Protein AF-W9SPQ1-F1 (afdb_monomer)

Sequence (93 aa):
MKQYNRNTSIYILRHNNHIVKASESPSIPAVFAFTDSTLDSGNNNGLATIFRGDHPLYGRDFPGHIPTGRFSNGKLTTDFLVSNLGIKDTLPA

Radius of gyration: 19.99 Å; Cα contacts (8 Å, |Δi|>4): 117; chains: 1; bounding box: 44×22×55 Å

Structure (mmCIF, N/CA/C/O backbone):
data_AF-W9SPQ1-F1
#
_entry.id   AF-W9SPQ1-F1
#
loop_
_atom_site.group_PDB
_atom_site.id
_atom_site.type_symbol
_atom_site.label_atom_id
_atom_site.label_alt_id
_atom_site.label_comp_id
_atom_site.label_asym_id
_atom_site.label_entity_id
_atom_site.label_seq_id
_atom_site.pdbx_PDB_ins_code
_atom_site.Cartn_x
_atom_site.Cartn_y
_atom_site.Cartn_z
_atom_site.occupancy
_atom_site.B_iso_or_equiv
_atom_site.auth_seq_id
_atom_site.auth_comp_id
_atom_site.auth_asym_id
_atom_site.auth_atom_id
_atom_site.pdbx_PDB_model_num
ATOM 1 N N . MET A 1 1 ? -19.532 -7.998 1.570 1.00 37.38 1 MET A N 1
ATOM 2 C CA . MET A 1 1 ? -19.400 -8.476 2.965 1.00 37.38 1 MET A CA 1
ATOM 3 C C . MET A 1 1 ? -19.973 -7.407 3.882 1.00 37.38 1 MET A C 1
ATOM 5 O O . MET A 1 1 ? -19.578 -6.259 3.751 1.00 37.38 1 MET A O 1
ATOM 9 N N . LYS A 1 2 ? -20.967 -7.731 4.720 1.00 29.73 2 LYS A N 1
ATOM 10 C CA . LYS A 1 2 ? -21.547 -6.766 5.667 1.00 29.73 2 LYS A CA 1
ATOM 11 C C . LYS A 1 2 ? -20.582 -6.597 6.839 1.00 29.73 2 LYS A C 1
ATOM 13 O O . LYS A 1 2 ? -20.257 -7.578 7.500 1.00 29.73 2 LYS A O 1
ATOM 18 N N . GLN A 1 3 ? -20.127 -5.372 7.071 1.00 37.66 3 GLN A N 1
ATOM 19 C CA . GLN A 1 3 ? -19.321 -5.012 8.232 1.00 37.66 3 GLN A CA 1
ATOM 20 C C . GLN A 1 3 ? -20.173 -5.253 9.487 1.00 37.66 3 GLN A C 1
ATOM 22 O O . GLN A 1 3 ? -21.201 -4.608 9.693 1.00 37.66 3 GLN A O 1
ATOM 27 N N . TYR A 1 4 ? -19.817 -6.279 10.260 1.00 36.41 4 TYR A N 1
ATOM 28 C CA . TYR A 1 4 ? -20.537 -6.666 11.469 1.00 36.41 4 TYR A CA 1
ATOM 29 C C . TYR A 1 4 ? -20.229 -5.641 12.562 1.00 36.41 4 TYR A C 1
ATOM 31 O O . TYR A 1 4 ? -19.147 -5.645 13.151 1.00 36.41 4 TYR A O 1
ATOM 39 N N . ASN A 1 5 ? -21.168 -4.725 12.785 1.00 44.72 5 ASN A N 1
ATOM 40 C CA . ASN A 1 5 ? -21.049 -3.688 13.797 1.00 44.72 5 ASN A CA 1
ATOM 41 C C . ASN A 1 5 ? -21.274 -4.319 15.182 1.00 44.72 5 ASN A C 1
ATOM 43 O O . ASN A 1 5 ? -22.406 -4.629 15.559 1.00 44.72 5 ASN A O 1
ATOM 47 N N . ARG A 1 6 ? -20.187 -4.582 15.917 1.00 50.97 6 ARG A N 1
ATOM 48 C CA . ARG A 1 6 ? -20.213 -5.184 17.260 1.00 50.97 6 ARG A CA 1
ATOM 49 C C . ARG A 1 6 ? -20.574 -4.149 18.322 1.00 50.97 6 ARG A C 1
ATOM 51 O O . ARG A 1 6 ? -19.779 -3.868 19.211 1.00 50.97 6 ARG A O 1
ATOM 58 N N . ASN A 1 7 ? -21.798 -3.632 18.276 1.00 42.81 7 ASN A N 1
ATOM 59 C CA . ASN A 1 7 ? -22.370 -2.908 19.411 1.00 42.81 7 ASN A CA 1
ATOM 60 C C . ASN A 1 7 ? -22.871 -3.917 20.455 1.00 42.81 7 ASN A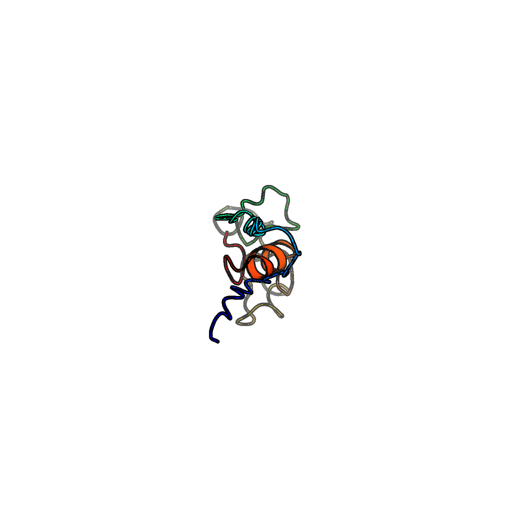 C 1
ATOM 62 O O . ASN A 1 7 ? -24.068 -4.064 20.687 1.00 42.81 7 ASN A O 1
ATOM 66 N N . THR A 1 8 ? -21.948 -4.664 21.063 1.00 47.19 8 THR A N 1
ATOM 67 C CA . THR A 1 8 ? -22.257 -5.546 22.192 1.00 47.19 8 THR A CA 1
ATOM 68 C C . THR A 1 8 ? -22.358 -4.688 23.452 1.00 47.19 8 THR A C 1
ATOM 70 O O . THR A 1 8 ? -21.356 -4.423 24.113 1.00 47.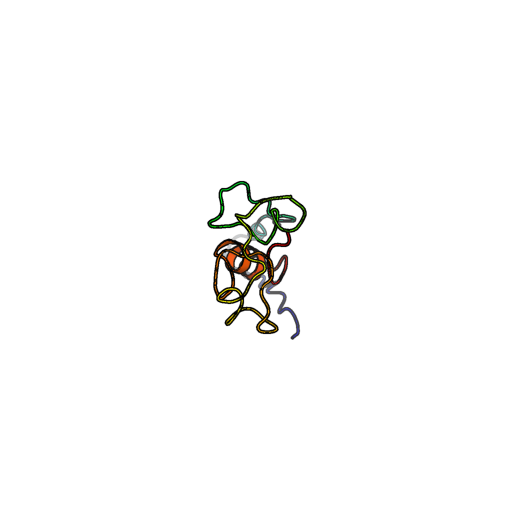19 8 THR A O 1
ATOM 73 N N . SER A 1 9 ? -23.561 -4.234 23.805 1.00 48.97 9 SER A N 1
ATOM 74 C CA . SER A 1 9 ? -23.807 -3.658 25.131 1.00 48.97 9 SER A CA 1
ATOM 75 C C . SER A 1 9 ? -23.886 -4.783 26.166 1.00 48.97 9 SER A C 1
ATOM 77 O O . SER A 1 9 ? -24.874 -5.508 26.242 1.00 48.97 9 SER A O 1
ATOM 79 N N . ILE A 1 10 ? -22.820 -4.950 26.951 1.00 51.22 10 ILE A N 1
ATOM 80 C CA . ILE A 1 10 ? -22.789 -5.867 28.095 1.00 51.22 10 ILE A CA 1
ATOM 81 C C . ILE A 1 10 ? -23.474 -5.166 29.274 1.00 51.22 10 ILE A C 1
ATOM 83 O O . ILE A 1 10 ? -22.955 -4.181 29.796 1.00 51.22 10 ILE A O 1
ATOM 87 N N . TYR A 1 11 ? -24.628 -5.674 29.707 1.00 49.72 11 TYR A N 1
ATO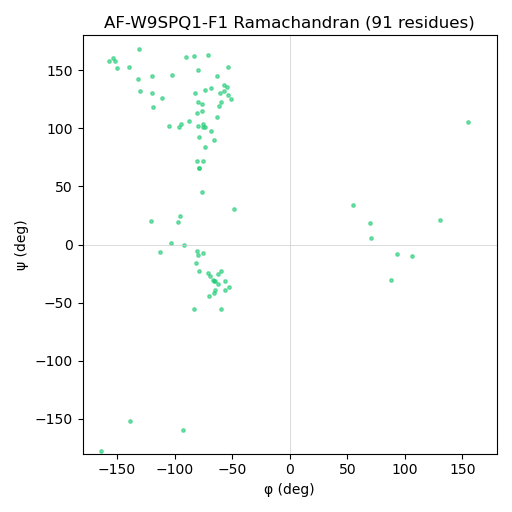M 88 C CA . TYR A 1 11 ? -25.300 -5.211 30.922 1.00 49.72 11 TYR A CA 1
ATOM 89 C C . TYR A 1 11 ? -24.889 -6.106 32.096 1.00 49.72 11 TYR A C 1
ATOM 91 O O . TYR A 1 11 ? -25.348 -7.239 32.2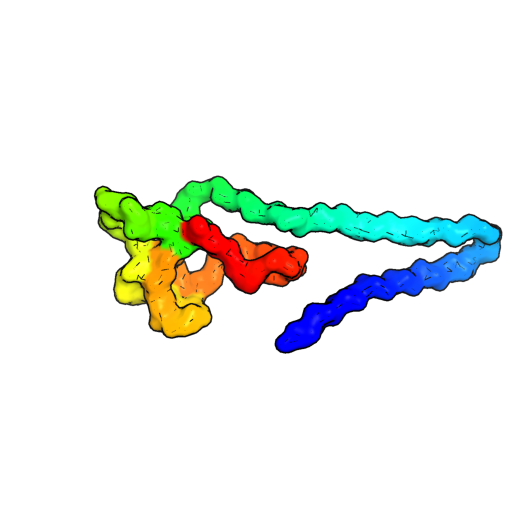16 1.00 49.72 11 TYR A O 1
ATOM 99 N N . ILE A 1 12 ? -24.006 -5.611 32.967 1.00 55.44 12 ILE A N 1
ATOM 100 C CA . ILE A 1 12 ? -23.661 -6.285 34.227 1.00 55.44 12 ILE A CA 1
ATOM 101 C C . ILE A 1 12 ? -24.671 -5.831 35.287 1.00 55.44 12 ILE A C 1
ATOM 103 O O . ILE A 1 12 ? -24.607 -4.699 35.762 1.00 55.44 12 ILE A O 1
ATOM 107 N N . LEU A 1 13 ? -25.605 -6.707 35.668 1.00 44.09 13 LEU A N 1
ATOM 108 C CA . LEU A 1 13 ? -26.545 -6.461 36.767 1.00 44.09 13 LEU A CA 1
ATOM 109 C C . LEU A 1 13 ? -25.812 -6.570 38.117 1.00 44.09 13 LEU A C 1
ATOM 111 O O . LEU A 1 13 ? -25.816 -7.616 38.765 1.00 44.09 13 LEU A O 1
ATOM 115 N N . ARG A 1 14 ? -25.153 -5.489 38.551 1.00 52.59 14 ARG A N 1
ATOM 116 C CA . ARG A 1 14 ? -24.717 -5.334 39.947 1.00 52.59 14 ARG A CA 1
ATOM 117 C C . ARG A 1 14 ? -25.892 -4.823 40.782 1.00 52.59 14 ARG A C 1
ATOM 119 O O . ARG A 1 14 ? -26.536 -3.845 40.420 1.00 52.59 14 ARG A O 1
ATOM 126 N N . HIS A 1 15 ? -26.152 -5.488 41.907 1.00 56.22 15 HIS A N 1
ATOM 127 C CA . HIS A 1 15 ? -27.090 -5.032 42.932 1.00 56.22 15 HIS A CA 1
ATOM 128 C C . HIS A 1 15 ? -26.539 -3.743 43.552 1.00 56.22 15 HIS A C 1
ATOM 130 O O . HIS A 1 15 ? -25.692 -3.817 44.435 1.00 56.22 15 HIS A O 1
ATOM 136 N N . ASN A 1 16 ? -26.916 -2.607 42.959 1.00 56.44 16 ASN A N 1
ATOM 137 C CA . ASN A 1 16 ? -26.823 -1.204 43.385 1.00 56.44 16 ASN A CA 1
ATOM 138 C C . ASN A 1 16 ? -26.823 -0.378 42.088 1.00 56.44 16 ASN A C 1
ATOM 140 O O . ASN A 1 16 ? -25.840 -0.385 41.354 1.00 56.44 16 ASN A O 1
ATOM 144 N N . ASN A 1 17 ? -27.962 0.262 41.814 1.00 56.97 17 ASN A N 1
ATOM 145 C CA . ASN A 1 17 ? -28.478 0.889 40.582 1.00 56.97 17 ASN A CA 1
ATOM 146 C C . ASN A 1 17 ? -27.591 1.860 39.752 1.00 56.97 17 ASN A C 1
ATOM 148 O O . ASN A 1 17 ? -28.119 2.733 39.067 1.00 56.97 17 ASN A O 1
ATOM 152 N N . HIS A 1 18 ? -26.268 1.722 39.715 1.00 54.12 18 HIS A N 1
ATOM 153 C CA . HIS A 1 18 ? -25.425 2.451 38.769 1.00 54.12 18 HIS A CA 1
ATOM 154 C C . HIS A 1 18 ? -25.120 1.586 37.544 1.00 54.12 18 HIS A C 1
ATOM 156 O O . HIS A 1 18 ? -24.241 0.724 37.566 1.00 54.12 18 HIS A O 1
ATOM 162 N N . ILE A 1 19 ? -25.839 1.845 36.448 1.00 64.06 19 ILE A N 1
ATOM 163 C CA . ILE A 1 19 ? -25.473 1.346 35.120 1.00 64.06 19 ILE A CA 1
ATOM 164 C C . ILE A 1 19 ? -24.191 2.076 34.710 1.00 64.06 19 ILE A C 1
ATOM 166 O O . ILE A 1 19 ? -24.226 3.213 34.245 1.00 64.06 19 ILE A O 1
ATOM 170 N N . VAL A 1 20 ? -23.040 1.436 34.904 1.00 63.19 20 VAL A N 1
ATOM 171 C CA . VAL A 1 20 ? -21.778 1.922 34.344 1.00 63.19 20 VAL A CA 1
ATOM 172 C C . VAL A 1 20 ? -21.757 1.500 32.878 1.00 63.19 20 VAL A C 1
ATOM 174 O O . VAL A 1 20 ? -21.525 0.332 32.568 1.00 63.19 20 VAL A O 1
ATOM 177 N N . LYS A 1 21 ? -22.046 2.435 31.963 1.00 62.59 21 LYS A N 1
ATOM 178 C CA . LYS A 1 21 ? -21.818 2.213 30.530 1.00 62.59 21 LYS A CA 1
ATOM 179 C C . LYS A 1 21 ? -20.315 1.975 30.354 1.00 62.59 21 LYS A C 1
ATOM 181 O O . LYS A 1 21 ? -19.521 2.844 30.710 1.00 62.59 21 LYS A O 1
ATOM 186 N N . ALA A 1 22 ? -19.922 0.808 29.844 1.00 67.00 22 ALA A N 1
ATOM 187 C CA . ALA A 1 22 ? -18.542 0.588 29.423 1.00 67.00 22 ALA A CA 1
ATOM 188 C C . ALA A 1 22 ? -18.162 1.701 28.432 1.00 67.00 22 ALA A C 1
ATOM 190 O O . ALA A 1 22 ? -18.922 1.974 27.500 1.00 67.00 22 ALA A O 1
ATOM 191 N N . SER A 1 23 ? -17.038 2.383 28.662 1.00 69.06 23 SER A N 1
ATOM 192 C CA . SER A 1 23 ? -16.567 3.427 27.753 1.00 69.06 23 SER A CA 1
ATOM 193 C C . SER A 1 23 ? -16.345 2.811 26.373 1.00 69.06 23 SER A C 1
ATOM 195 O O . SER A 1 23 ? -15.585 1.849 26.250 1.00 69.06 23 SER A O 1
ATOM 197 N N . GLU A 1 24 ? -17.014 3.346 25.352 1.00 73.25 24 GLU A N 1
ATOM 198 C CA . GLU A 1 24 ? -16.742 2.982 23.961 1.00 73.25 24 GLU A CA 1
ATOM 199 C C . GLU A 1 24 ? -15.251 3.194 23.679 1.00 73.25 24 GLU A C 1
ATOM 201 O O . GLU A 1 24 ? -14.664 4.193 24.108 1.00 73.25 24 GLU A O 1
ATOM 206 N N . SER A 1 25 ? -14.615 2.228 23.011 1.00 73.44 25 SER A N 1
ATOM 207 C CA . SER A 1 25 ? -13.229 2.390 22.580 1.00 73.44 25 SER A CA 1
ATOM 208 C C . SER A 1 25 ? -13.123 3.645 21.708 1.00 73.44 25 SER A C 1
ATOM 210 O O . SER A 1 25 ? -14.005 3.870 20.875 1.00 73.44 25 SER A O 1
ATOM 212 N N . PRO A 1 26 ? -12.080 4.474 21.884 1.00 80.75 26 PRO A N 1
ATOM 213 C CA . PRO A 1 26 ? -11.925 5.679 21.082 1.00 80.75 26 PRO A CA 1
ATOM 214 C C . PRO A 1 26 ? -11.884 5.322 19.590 1.00 80.75 26 PRO A C 1
ATOM 216 O O . PRO A 1 26 ? -11.171 4.406 19.179 1.00 80.75 26 PRO A O 1
ATOM 219 N N . SER A 1 27 ? -12.673 6.039 18.787 1.00 86.62 27 SER A N 1
ATOM 220 C CA . SER A 1 27 ? -12.695 5.876 17.331 1.00 86.62 27 SER A CA 1
ATOM 221 C C . SER A 1 27 ? -11.376 6.361 16.726 1.00 86.62 27 SER A C 1
ATOM 223 O O . SER A 1 27 ? -10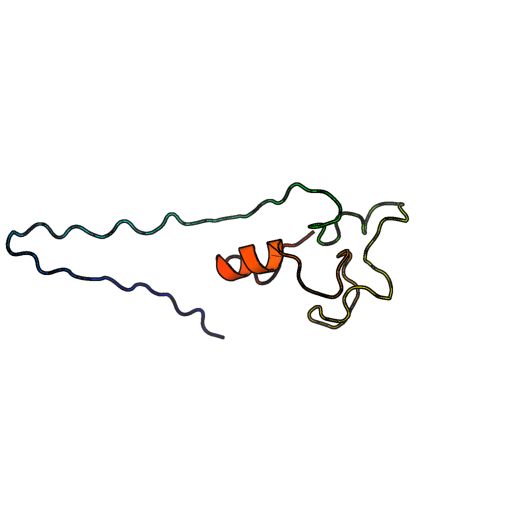.893 7.435 17.087 1.00 86.62 27 SER A O 1
ATOM 225 N N . ILE A 1 28 ? -10.800 5.584 15.805 1.00 91.88 28 ILE A N 1
ATOM 226 C CA . ILE A 1 28 ? -9.571 5.935 15.082 1.00 91.88 28 ILE A CA 1
ATOM 227 C C . ILE A 1 28 ? -9.966 6.355 13.660 1.00 91.88 28 ILE A C 1
ATOM 229 O O . ILE A 1 28 ? -10.251 5.490 12.832 1.00 91.88 28 ILE A O 1
ATOM 233 N N . PRO A 1 29 ? -10.004 7.664 13.350 1.00 91.75 29 PRO A N 1
ATOM 234 C CA . PRO A 1 29 ? -10.514 8.144 12.066 1.00 91.75 29 PRO A CA 1
ATOM 235 C C . PRO A 1 29 ? -9.508 8.000 10.917 1.00 91.75 29 PRO A C 1
ATOM 237 O O . PRO A 1 29 ? -9.908 7.998 9.755 1.00 91.75 29 PRO A O 1
ATOM 240 N N . ALA A 1 30 ? -8.207 7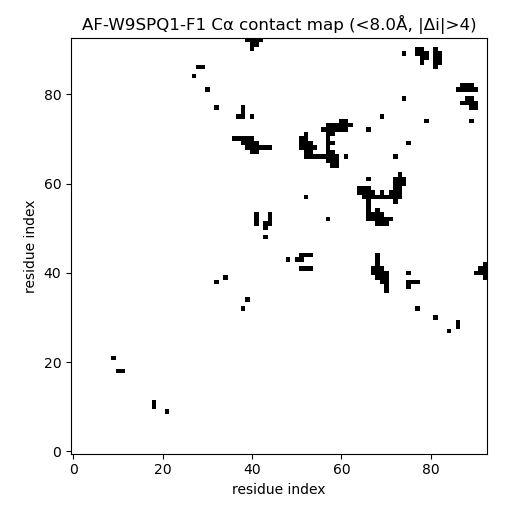.920 11.216 1.00 93.81 30 ALA A N 1
ATOM 241 C CA . ALA A 1 30 ? -7.150 7.888 10.211 1.00 93.81 30 ALA A CA 1
ATOM 242 C C . ALA A 1 30 ? -5.859 7.254 10.745 1.00 93.81 30 ALA A C 1
ATOM 244 O O . ALA A 1 30 ? -5.603 7.242 11.949 1.00 93.81 30 ALA A O 1
ATOM 245 N N . VAL A 1 31 ? -5.028 6.779 9.815 1.00 94.44 31 VAL A N 1
ATOM 246 C CA . VAL A 1 31 ? -3.664 6.299 10.055 1.00 94.44 31 VAL A CA 1
ATOM 247 C C . VAL A 1 31 ? -2.743 6.980 9.051 1.00 94.44 31 VAL A C 1
ATOM 249 O O . VAL A 1 31 ? -3.035 6.990 7.856 1.00 94.44 31 VAL A O 1
ATOM 252 N N . PHE A 1 32 ? -1.628 7.511 9.544 1.00 94.44 32 PHE A N 1
ATOM 253 C CA . PHE A 1 32 ? -0.549 8.076 8.739 1.00 94.44 32 PHE A CA 1
ATOM 254 C C . PHE A 1 32 ? 0.724 7.283 9.030 1.00 94.44 32 PHE A C 1
ATOM 256 O O . PHE A 1 32 ? 1.052 7.062 10.196 1.00 94.44 32 PHE A O 1
ATOM 263 N N . ALA A 1 33 ? 1.420 6.836 7.986 1.00 93.00 33 ALA A N 1
ATOM 264 C CA . ALA A 1 33 ? 2.674 6.105 8.115 1.00 93.00 33 ALA A CA 1
ATOM 265 C C . ALA A 1 33 ? 3.830 6.972 7.608 1.00 93.00 33 ALA A C 1
ATOM 267 O O . ALA A 1 33 ? 3.799 7.453 6.479 1.00 93.00 33 ALA A O 1
ATOM 268 N N . PHE A 1 34 ? 4.851 7.144 8.445 1.00 93.00 34 PHE A N 1
ATOM 269 C CA . PHE A 1 34 ? 6.104 7.814 8.105 1.00 93.00 34 PHE A CA 1
ATOM 270 C C . PHE A 1 34 ? 7.225 6.795 8.283 1.00 93.00 34 PHE A C 1
ATOM 272 O O . PHE A 1 34 ? 7.383 6.242 9.372 1.00 93.00 34 PHE A O 1
ATOM 279 N N . THR A 1 35 ? 7.937 6.468 7.207 1.00 88.94 35 THR A N 1
ATOM 280 C CA . THR A 1 35 ? 8.813 5.289 7.172 1.00 88.94 35 THR A CA 1
ATOM 281 C C . THR A 1 35 ? 9.803 5.342 6.001 1.00 88.94 35 THR A C 1
ATOM 283 O O . THR A 1 35 ? 9.832 6.319 5.253 1.00 88.94 35 THR A O 1
ATOM 286 N N . ASP A 1 36 ? 10.598 4.282 5.866 1.00 90.62 36 ASP A N 1
ATOM 287 C CA . ASP A 1 36 ? 11.435 3.971 4.711 1.00 90.62 36 ASP A CA 1
ATOM 288 C C . ASP A 1 36 ? 10.695 3.049 3.714 1.00 90.62 36 ASP A C 1
ATOM 290 O O . ASP A 1 36 ? 9.467 2.959 3.711 1.00 90.62 36 ASP A O 1
ATOM 294 N N . SER A 1 37 ? 11.432 2.351 2.847 1.00 90.00 37 SER A N 1
ATOM 295 C CA . SER A 1 37 ? 10.864 1.453 1.834 1.00 90.00 37 SER A CA 1
ATOM 296 C C . SER A 1 37 ? 10.021 0.306 2.406 1.00 90.00 37 SER A C 1
ATOM 298 O O . SER A 1 37 ? 9.165 -0.225 1.701 1.00 90.00 37 SER A O 1
ATOM 300 N N . THR A 1 38 ? 10.218 -0.080 3.670 1.00 93.25 38 THR A N 1
ATOM 301 C CA . THR A 1 38 ? 9.568 -1.248 4.287 1.00 93.25 38 THR A CA 1
ATOM 302 C C . THR A 1 38 ? 8.047 -1.120 4.336 1.00 93.25 38 THR A C 1
ATOM 304 O O . THR A 1 38 ? 7.337 -2.120 4.225 1.00 93.25 38 THR A O 1
ATOM 307 N N . LEU A 1 39 ? 7.532 0.100 4.511 1.00 95.00 39 LEU A N 1
ATOM 308 C CA . LEU A 1 39 ? 6.092 0.369 4.574 1.00 95.00 39 LEU A CA 1
ATOM 309 C C . LEU A 1 39 ? 5.634 1.339 3.469 1.00 95.00 39 LEU A C 1
ATOM 311 O O . LEU A 1 39 ? 4.560 1.929 3.589 1.00 95.00 39 LEU A O 1
ATOM 315 N N . ASP A 1 40 ? 6.422 1.473 2.397 1.00 94.38 40 ASP A N 1
ATOM 316 C CA . ASP A 1 40 ? 6.095 2.300 1.235 1.00 94.38 40 ASP A CA 1
ATOM 317 C C . ASP A 1 40 ? 5.045 1.610 0.346 1.00 94.38 40 ASP A C 1
ATOM 319 O O . ASP A 1 40 ? 5.277 0.544 -0.232 1.00 94.38 40 ASP A O 1
ATOM 323 N N . SER A 1 41 ? 3.864 2.221 0.256 1.00 95.81 41 SER A N 1
ATOM 324 C CA . SER A 1 41 ? 2.719 1.779 -0.547 1.00 95.81 41 SER A CA 1
ATOM 325 C C . SER A 1 41 ? 2.816 2.156 -2.031 1.00 95.81 41 SER A C 1
ATOM 327 O O . SER A 1 41 ? 1.969 1.709 -2.809 1.00 95.81 41 SER A O 1
ATOM 329 N N . GLY A 1 42 ? 3.835 2.923 -2.429 1.00 95.62 42 GLY A N 1
ATOM 330 C CA . GLY A 1 42 ? 4.042 3.414 -3.793 1.00 95.62 42 GLY A CA 1
ATOM 331 C C . GLY A 1 42 ? 4.331 4.915 -3.896 1.00 95.62 42 GLY A C 1
ATOM 332 O O . GLY A 1 42 ? 4.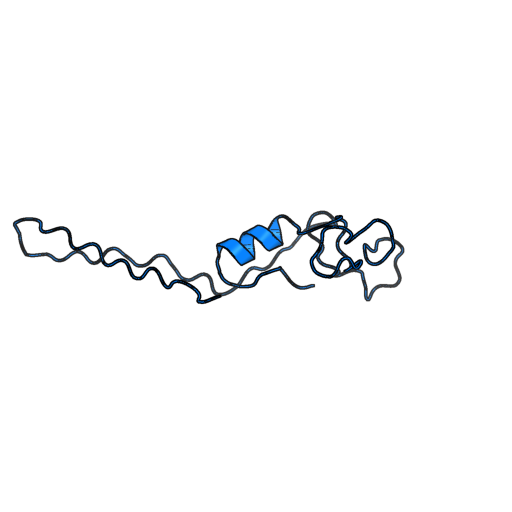159 5.486 -4.973 1.00 95.62 42 GLY A O 1
ATOM 333 N N . ASN A 1 43 ? 4.786 5.561 -2.821 1.00 95.19 43 ASN A N 1
ATOM 334 C CA . ASN A 1 43 ? 5.128 6.986 -2.775 1.00 95.19 43 ASN A CA 1
ATOM 335 C C . ASN A 1 43 ? 6.177 7.356 -3.834 1.00 95.19 43 ASN A C 1
ATOM 337 O O . ASN A 1 43 ? 6.154 8.455 -4.390 1.00 95.19 43 ASN A O 1
ATOM 341 N N . ASN A 1 44 ? 7.074 6.422 -4.163 1.00 95.25 44 ASN A N 1
ATOM 342 C CA . ASN A 1 44 ? 8.126 6.639 -5.154 1.00 95.25 44 ASN A CA 1
ATOM 343 C C . ASN A 1 44 ? 7.662 6.513 -6.615 1.00 95.25 44 ASN A C 1
ATOM 345 O O . ASN A 1 44 ? 8.425 6.870 -7.512 1.00 95.25 44 ASN A O 1
ATOM 349 N N . ASN A 1 45 ? 6.440 6.046 -6.898 1.00 94.75 45 ASN A N 1
ATOM 350 C CA . ASN A 1 45 ? 5.991 5.787 -8.275 1.00 94.75 45 ASN A CA 1
ATOM 351 C C . ASN A 1 45 ? 5.953 7.056 -9.147 1.00 94.75 45 ASN A C 1
ATOM 353 O O . ASN A 1 45 ? 6.085 6.966 -10.366 1.00 94.75 45 ASN A O 1
ATOM 357 N N . GLY A 1 46 ? 5.794 8.234 -8.532 1.00 93.50 46 GLY A N 1
ATOM 358 C CA . GLY A 1 46 ? 5.807 9.535 -9.210 1.00 93.50 46 GLY A CA 1
ATOM 359 C C . GLY A 1 46 ? 7.179 10.215 -9.281 1.00 93.50 46 GLY A C 1
ATOM 360 O O . GLY A 1 46 ? 7.277 11.320 -9.812 1.00 93.50 46 GLY A O 1
ATOM 361 N N . LEU A 1 47 ? 8.232 9.601 -8.732 1.00 95.00 47 LEU A N 1
ATOM 362 C CA . LEU A 1 47 ? 9.569 10.189 -8.652 1.00 95.00 47 LEU A CA 1
ATOM 363 C C . LEU A 1 47 ? 10.500 9.593 -9.717 1.00 95.00 47 LEU A C 1
ATOM 365 O O . LEU A 1 47 ? 10.440 8.404 -10.030 1.00 95.00 47 LEU A O 1
ATOM 369 N N . ALA A 1 48 ? 11.419 10.408 -10.239 1.00 96.31 48 ALA A N 1
ATOM 370 C CA . ALA A 1 48 ? 12.466 9.964 -11.161 1.00 96.31 48 ALA A CA 1
ATOM 371 C C . ALA A 1 48 ? 13.572 9.201 -10.405 1.00 96.31 48 ALA A C 1
ATOM 373 O O . ALA A 1 48 ? 14.669 9.709 -10.185 1.00 96.31 48 ALA A O 1
ATOM 374 N N . THR A 1 49 ? 13.258 7.982 -9.967 1.00 93.75 49 THR A N 1
ATOM 375 C CA . THR A 1 49 ? 14.145 7.124 -9.177 1.00 93.75 49 THR A CA 1
ATOM 376 C C . THR A 1 49 ? 14.062 5.666 -9.619 1.00 93.75 49 THR A C 1
ATOM 378 O O . THR A 1 49 ? 13.043 5.198 -10.135 1.00 93.75 49 THR A O 1
ATOM 381 N N . ILE A 1 50 ? 15.150 4.930 -9.400 1.00 93.31 50 ILE A N 1
ATOM 382 C CA . ILE A 1 50 ? 15.182 3.471 -9.566 1.00 93.31 50 ILE A CA 1
ATOM 383 C C . ILE A 1 50 ? 14.617 2.738 -8.343 1.00 93.31 50 ILE A C 1
ATOM 385 O O . ILE A 1 50 ? 14.295 1.559 -8.433 1.00 93.31 50 ILE A O 1
ATOM 389 N N . PHE A 1 51 ? 14.476 3.423 -7.205 1.00 94.00 51 PHE A N 1
ATOM 390 C CA . PHE A 1 51 ? 13.909 2.861 -5.981 1.00 94.00 51 PHE A CA 1
ATOM 391 C C . PHE A 1 51 ? 12.378 2.862 -6.054 1.00 94.00 51 PHE A C 1
ATOM 393 O O . PHE A 1 51 ? 11.722 3.660 -5.389 1.00 94.00 51 PHE A O 1
ATOM 400 N N . ARG A 1 52 ? 11.803 1.986 -6.883 1.00 95.25 52 ARG A N 1
ATOM 401 C CA . ARG A 1 52 ? 10.349 1.826 -7.044 1.00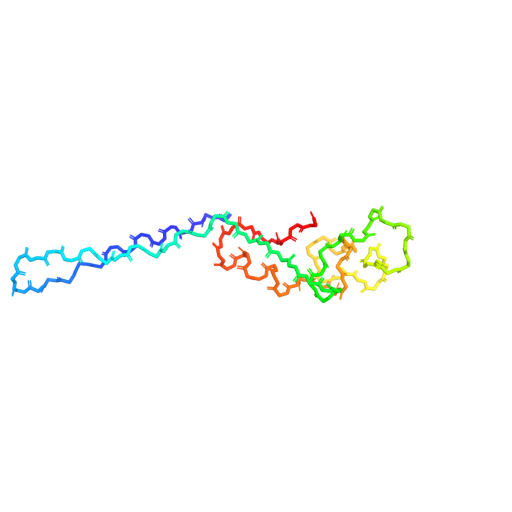 95.25 52 ARG A CA 1
ATOM 402 C C . ARG A 1 52 ? 9.959 0.351 -6.971 1.00 95.25 52 ARG A C 1
ATOM 404 O O . ARG A 1 52 ? 10.684 -0.497 -7.475 1.00 95.25 52 ARG A O 1
ATOM 411 N N . GLY A 1 53 ? 8.814 0.055 -6.357 1.00 95.38 53 GLY A N 1
ATOM 412 C CA . GLY A 1 53 ? 8.231 -1.293 -6.292 1.00 95.38 53 GLY A CA 1
ATOM 413 C C . GLY A 1 53 ? 7.154 -1.551 -7.356 1.00 95.38 53 GLY A C 1
ATOM 414 O O . GLY A 1 53 ? 6.292 -2.409 -7.176 1.00 95.38 53 GLY A O 1
ATOM 415 N N . ASP A 1 54 ? 7.126 -0.766 -8.435 1.00 96.25 54 ASP A N 1
ATOM 416 C CA . ASP A 1 54 ? 6.104 -0.795 -9.493 1.00 96.25 54 ASP A CA 1
ATOM 417 C C . ASP A 1 54 ? 6.509 -1.659 -10.702 1.00 96.25 54 ASP A C 1
ATOM 419 O O . ASP A 1 54 ? 6.020 -1.469 -11.814 1.00 96.25 54 ASP A O 1
ATOM 423 N N . HIS A 1 55 ? 7.392 -2.637 -10.489 1.00 95.00 55 HIS A N 1
ATOM 424 C CA . HIS A 1 55 ? 7.959 -3.474 -11.545 1.00 95.00 55 HIS A CA 1
ATOM 425 C C . HIS A 1 55 ? 7.879 -4.981 -11.227 1.00 95.00 55 HIS A C 1
ATOM 427 O O . HIS A 1 55 ? 7.583 -5.364 -10.090 1.00 95.00 55 HIS A O 1
ATOM 433 N N . PRO A 1 56 ? 8.139 -5.867 -12.217 1.00 93.44 56 PRO A N 1
ATOM 434 C CA . PRO A 1 56 ? 8.046 -7.314 -12.036 1.00 93.44 56 PRO A CA 1
ATOM 435 C C . PRO A 1 56 ? 8.872 -7.830 -10.856 1.00 93.44 56 PRO A C 1
ATOM 437 O O . PRO A 1 56 ? 9.911 -7.260 -10.521 1.00 93.44 56 PRO A O 1
ATOM 440 N N . LEU A 1 57 ? 8.407 -8.953 -10.297 1.00 90.12 57 LEU A N 1
ATOM 441 C CA . LEU A 1 57 ? 8.765 -9.570 -9.010 1.00 90.12 57 LEU A CA 1
ATOM 442 C C . LEU A 1 57 ? 7.951 -9.067 -7.811 1.00 90.12 57 LEU A C 1
ATOM 444 O O . LEU A 1 57 ? 7.664 -9.899 -6.960 1.00 90.12 57 LEU A O 1
ATOM 448 N N . TYR A 1 58 ? 7.480 -7.816 -7.790 1.00 95.94 58 TYR A N 1
ATOM 449 C CA . TYR A 1 58 ? 6.584 -7.298 -6.744 1.00 95.94 58 TYR A CA 1
ATOM 450 C C . TYR A 1 58 ? 5.098 -7.499 -7.070 1.00 95.94 58 TYR A C 1
ATOM 452 O O . TYR A 1 58 ? 4.721 -7.729 -8.219 1.00 95.94 58 TYR A O 1
ATOM 460 N N . GLY A 1 59 ? 4.239 -7.420 -6.049 1.00 96.69 59 GLY A N 1
ATOM 461 C CA . GLY A 1 59 ? 2.778 -7.452 -6.210 1.00 96.69 59 GLY A CA 1
ATOM 462 C C . GLY A 1 59 ? 2.159 -8.797 -6.618 1.00 96.69 59 GLY A C 1
ATOM 463 O O . GLY A 1 59 ? 0.951 -8.865 -6.832 1.00 96.69 59 GLY A O 1
ATOM 464 N N . ARG A 1 60 ? 2.947 -9.880 -6.702 1.00 96.62 60 ARG A N 1
ATOM 465 C CA . ARG A 1 60 ? 2.466 -11.222 -7.088 1.00 96.62 60 ARG A CA 1
ATOM 466 C C . ARG A 1 60 ? 1.330 -11.738 -6.203 1.00 96.62 60 ARG A C 1
ATOM 468 O O . ARG A 1 60 ? 0.405 -12.355 -6.715 1.00 96.62 60 ARG A O 1
ATOM 475 N N . ASP A 1 61 ? 1.401 -11.481 -4.906 1.00 96.62 61 ASP A N 1
ATOM 476 C CA . ASP A 1 61 ? 0.445 -11.935 -3.893 1.00 96.62 61 ASP A CA 1
ATOM 477 C C . ASP A 1 61 ? -0.510 -10.806 -3.458 1.00 96.62 61 ASP A C 1
ATOM 479 O O . ASP A 1 61 ? -1.353 -10.988 -2.577 1.00 96.62 61 ASP A O 1
ATOM 483 N N . PHE A 1 62 ? -0.382 -9.614 -4.050 1.00 96.38 62 PHE A N 1
ATOM 484 C CA . PHE A 1 62 ? -1.266 -8.484 -3.788 1.00 96.38 62 PHE A CA 1
ATOM 485 C C . PHE A 1 62 ? -2.580 -8.638 -4.577 1.00 96.38 62 PHE A C 1
ATOM 487 O O . PHE A 1 62 ? -2.573 -9.224 -5.663 1.00 96.38 62 PHE A O 1
ATOM 494 N N . PRO A 1 63 ? -3.723 -8.118 -4.081 1.00 94.12 63 PRO A N 1
ATOM 495 C CA . PRO A 1 63 ? -4.971 -8.134 -4.838 1.00 94.12 63 PRO A CA 1
ATOM 496 C C . PRO A 1 63 ? -4.806 -7.572 -6.255 1.00 94.12 63 PRO A C 1
ATOM 498 O O . PRO A 1 63 ? -4.342 -6.451 -6.442 1.00 94.12 63 PRO A O 1
ATOM 501 N N . GLY A 1 64 ? -5.193 -8.366 -7.254 1.00 94.38 64 GLY A N 1
ATOM 502 C CA . GLY A 1 64 ? -5.022 -8.030 -8.670 1.00 94.38 64 GLY A CA 1
ATOM 503 C C . GLY A 1 64 ? -3.731 -8.558 -9.299 1.00 94.38 64 GLY A C 1
ATOM 504 O O . GLY A 1 64 ? -3.622 -8.505 -10.518 1.00 94.38 64 GLY A O 1
ATOM 505 N N . HIS A 1 65 ? -2.801 -9.117 -8.515 1.00 96.00 65 HIS A N 1
ATOM 506 C CA . HIS A 1 65 ? -1.550 -9.725 -8.991 1.00 96.00 65 HIS A CA 1
ATOM 507 C C . HIS A 1 65 ? -0.697 -8.786 -9.863 1.00 96.00 65 HIS A C 1
ATOM 509 O O . HIS A 1 65 ? -0.035 -9.224 -10.806 1.00 96.00 65 HIS A O 1
ATOM 515 N N . ILE A 1 66 ? -0.732 -7.486 -9.556 1.00 95.25 66 ILE A N 1
ATOM 516 C CA . ILE A 1 66 ? 0.009 -6.441 -10.265 1.00 95.25 66 ILE A CA 1
ATOM 517 C C . ILE A 1 66 ? 0.975 -5.720 -9.316 1.00 95.25 66 ILE A C 1
ATOM 519 O O . ILE A 1 66 ? 0.638 -5.511 -8.147 1.00 95.25 66 ILE A O 1
ATOM 523 N N . PRO A 1 67 ? 2.155 -5.293 -9.798 1.00 95.94 67 PRO A N 1
ATOM 524 C CA . PRO A 1 67 ? 3.022 -4.394 -9.046 1.00 95.94 67 PRO A CA 1
ATOM 525 C C . PRO A 1 67 ? 2.302 -3.073 -8.756 1.00 95.94 67 PRO A C 1
ATOM 527 O O . PRO A 1 67 ? 1.744 -2.458 -9.663 1.00 95.94 67 PRO A O 1
ATOM 530 N N . THR A 1 68 ? 2.317 -2.624 -7.500 1.00 95.62 68 THR A N 1
ATOM 531 C CA . THR A 1 68 ? 1.627 -1.387 -7.089 1.00 95.62 68 THR A CA 1
ATOM 532 C C . THR A 1 68 ? 2.570 -0.266 -6.664 1.00 95.62 68 THR A C 1
ATOM 534 O O . THR A 1 68 ? 2.103 0.833 -6.391 1.00 95.62 68 THR A O 1
ATOM 537 N N . GLY A 1 69 ? 3.878 -0.521 -6.562 1.00 96.00 69 GLY A N 1
ATOM 538 C CA . GLY A 1 69 ? 4.828 0.386 -5.905 1.00 96.00 69 GLY A CA 1
ATOM 539 C C . GLY A 1 69 ? 5.309 -0.105 -4.539 1.00 96.00 69 GLY A C 1
ATOM 540 O O . GLY A 1 69 ? 6.272 0.435 -4.007 1.00 96.00 69 GLY A O 1
ATOM 541 N N . ARG A 1 70 ? 4.690 -1.162 -3.998 1.00 96.88 70 ARG A N 1
ATOM 542 C CA . ARG A 1 70 ? 5.096 -1.793 -2.737 1.00 96.88 70 ARG A CA 1
ATOM 543 C C . ARG A 1 70 ? 6.378 -2.589 -2.919 1.00 96.88 70 ARG A C 1
ATOM 545 O O . ARG A 1 70 ? 6.442 -3.444 -3.799 1.00 96.88 70 ARG A O 1
ATOM 552 N N . PHE A 1 71 ? 7.340 -2.417 -2.016 1.00 96.31 71 PHE A N 1
ATOM 553 C CA . PHE A 1 71 ? 8.545 -3.259 -1.937 1.00 96.31 71 PHE A CA 1
ATOM 554 C C . PHE A 1 71 ? 8.253 -4.636 -1.307 1.00 96.31 71 PHE A C 1
ATOM 556 O O . PHE A 1 71 ? 8.963 -5.111 -0.426 1.00 96.31 71 PHE A O 1
ATOM 563 N N . SER A 1 72 ? 7.159 -5.273 -1.728 1.00 95.75 72 SER A N 1
ATOM 564 C CA . SER A 1 72 ? 6.689 -6.571 -1.245 1.00 95.75 72 SER A CA 1
ATOM 565 C C . SER A 1 72 ? 5.904 -7.293 -2.341 1.00 95.75 72 SER A C 1
ATOM 567 O O . SER A 1 72 ? 5.360 -6.676 -3.261 1.00 95.75 72 SER A O 1
ATOM 569 N N . ASN A 1 73 ? 5.805 -8.618 -2.237 1.00 96.56 73 ASN A N 1
ATOM 570 C CA . ASN A 1 73 ? 4.920 -9.395 -3.103 1.00 96.56 73 ASN A CA 1
ATOM 571 C C . ASN A 1 73 ? 3.446 -9.174 -2.762 1.00 96.56 73 ASN A C 1
ATOM 573 O O . ASN A 1 73 ? 2.604 -9.369 -3.629 1.00 96.56 73 ASN A O 1
ATOM 577 N N . GLY A 1 74 ? 3.126 -8.776 -1.531 1.00 95.62 74 GLY A N 1
ATOM 578 C CA . GLY A 1 74 ? 1.757 -8.684 -1.039 1.00 95.62 74 GLY A CA 1
ATOM 579 C C . GLY A 1 74 ? 1.507 -7.438 -0.201 1.00 95.62 74 GLY A C 1
ATOM 580 O O . GLY A 1 74 ? 2.120 -6.388 -0.393 1.00 95.62 74 GLY A O 1
ATOM 581 N N . LYS A 1 75 ? 0.557 -7.558 0.729 1.00 96.81 75 LYS A N 1
ATOM 582 C CA . LYS A 1 75 ? 0.214 -6.496 1.678 1.00 96.81 75 LYS A CA 1
ATOM 583 C C . LYS A 1 75 ? 1.395 -6.159 2.594 1.00 96.81 75 LYS A C 1
ATOM 585 O O . LYS A 1 75 ? 2.145 -7.042 3.006 1.00 96.81 75 LYS A O 1
ATOM 590 N N . LEU A 1 76 ? 1.521 -4.885 2.946 1.00 96.94 76 LEU A N 1
ATOM 591 C CA . LEU A 1 76 ? 2.449 -4.398 3.968 1.00 96.94 76 LEU A CA 1
ATOM 592 C C . LEU A 1 76 ? 1.836 -4.554 5.361 1.00 96.94 76 LEU A C 1
ATOM 594 O O . LEU A 1 76 ? 0.616 -4.627 5.512 1.00 96.94 76 LEU A O 1
ATOM 598 N N . THR A 1 77 ? 2.664 -4.511 6.405 1.00 96.50 77 THR A N 1
ATOM 599 C CA . THR A 1 77 ? 2.200 -4.533 7.806 1.00 96.50 77 THR A CA 1
ATOM 600 C C . THR A 1 77 ? 1.153 -3.448 8.089 1.00 96.50 77 THR A C 1
ATOM 602 O O . THR A 1 77 ? 0.177 -3.685 8.800 1.00 96.50 77 THR A O 1
ATOM 605 N N . THR A 1 78 ? 1.306 -2.271 7.479 1.00 96.44 78 THR A N 1
ATOM 606 C CA . THR A 1 78 ? 0.356 -1.155 7.585 1.00 96.44 78 THR A CA 1
ATOM 607 C C . THR A 1 78 ? -1.003 -1.454 6.961 1.00 96.44 78 THR A C 1
ATOM 609 O O . THR A 1 78 ? -2.009 -0.989 7.490 1.00 96.44 78 THR A O 1
ATOM 612 N N . ASP A 1 79 ? -1.069 -2.267 5.903 1.00 97.00 79 ASP A N 1
ATOM 613 C CA . ASP A 1 79 ? -2.338 -2.674 5.289 1.00 97.00 79 ASP A CA 1
ATOM 614 C C . ASP A 1 79 ? -3.158 -3.541 6.250 1.00 97.00 79 ASP A C 1
ATOM 616 O O . ASP A 1 79 ? -4.366 -3.354 6.394 1.00 97.00 79 ASP A O 1
ATOM 620 N N . PHE A 1 80 ? -2.497 -4.466 6.953 1.00 97.00 80 PHE A N 1
ATOM 621 C CA . PHE A 1 80 ? -3.146 -5.281 7.980 1.00 97.00 80 PHE A CA 1
ATOM 622 C C . PHE A 1 80 ? -3.618 -4.428 9.157 1.00 97.00 80 PHE A C 1
ATOM 624 O O . PHE A 1 80 ? -4.714 -4.653 9.666 1.00 97.00 80 PHE A O 1
ATOM 631 N N . LEU A 1 81 ? -2.836 -3.422 9.562 1.00 96.12 81 LEU A N 1
ATOM 632 C CA . LEU A 1 81 ? -3.227 -2.485 10.613 1.00 96.12 81 LEU A CA 1
ATOM 633 C C . LEU A 1 81 ? -4.516 -1.738 10.238 1.00 96.12 81 LEU A C 1
ATOM 635 O O . LEU A 1 81 ? -5.488 -1.795 10.988 1.00 96.12 81 LEU A O 1
ATOM 639 N N . VAL A 1 82 ? -4.556 -1.068 9.080 1.00 96.50 82 VAL A N 1
ATOM 640 C CA . VAL A 1 82 ? -5.738 -0.277 8.684 1.00 96.50 82 VAL A CA 1
ATOM 641 C C . VAL A 1 82 ? -6.968 -1.143 8.417 1.00 96.50 82 VAL A C 1
ATOM 643 O O . VAL A 1 82 ? -8.086 -0.701 8.694 1.00 96.50 82 VAL A O 1
ATOM 646 N N . SER A 1 83 ? -6.768 -2.381 7.954 1.00 96.25 83 SER A N 1
ATOM 647 C CA . SER A 1 83 ? -7.842 -3.357 7.757 1.00 96.25 83 SER A CA 1
ATOM 648 C C . SER A 1 83 ? -8.401 -3.851 9.092 1.00 96.25 83 SER A C 1
ATOM 650 O O . SER A 1 83 ? -9.616 -3.844 9.285 1.00 96.25 83 SER A O 1
ATOM 652 N N . ASN A 1 84 ? -7.539 -4.171 10.064 1.00 95.19 84 ASN A N 1
ATOM 653 C CA . ASN A 1 84 ? -7.956 -4.570 11.413 1.00 95.19 84 ASN A CA 1
ATOM 654 C C . ASN A 1 84 ? -8.657 -3.438 12.177 1.00 95.19 84 ASN A C 1
ATOM 656 O O . ASN A 1 84 ? -9.552 -3.700 12.979 1.00 95.19 84 ASN A O 1
ATOM 660 N N . LEU A 1 85 ? -8.277 -2.186 11.910 1.00 94.31 85 LEU A N 1
ATOM 661 C CA . LEU A 1 85 ? -8.957 -0.999 12.430 1.00 94.31 85 LEU A CA 1
ATOM 662 C C . LEU A 1 85 ? -10.287 -0.702 11.715 1.00 94.31 85 LEU A C 1
ATOM 664 O O . LEU A 1 85 ? -11.022 0.183 12.143 1.00 94.31 85 LEU A O 1
ATOM 668 N N . GLY A 1 86 ? -10.612 -1.423 10.637 1.00 93.69 86 GLY A N 1
ATOM 669 C CA . GLY A 1 86 ? -11.836 -1.221 9.863 1.00 93.69 86 GLY A CA 1
ATOM 670 C C . GLY A 1 86 ? -11.866 0.086 9.067 1.00 93.69 86 GLY A C 1
ATOM 671 O O . GLY A 1 86 ? -12.949 0.519 8.679 1.00 93.69 86 GLY A O 1
ATOM 672 N N . ILE A 1 87 ? -10.705 0.708 8.829 1.00 94.50 87 ILE A N 1
ATOM 673 C CA . ILE A 1 87 ? -10.585 2.004 8.145 1.00 94.50 87 ILE A CA 1
ATOM 674 C C . ILE A 1 87 ? -10.608 1.805 6.626 1.00 94.50 87 ILE A C 1
ATOM 676 O O . ILE A 1 87 ? -11.424 2.406 5.930 1.00 94.50 87 ILE A O 1
ATOM 680 N N . LYS A 1 88 ? -9.705 0.964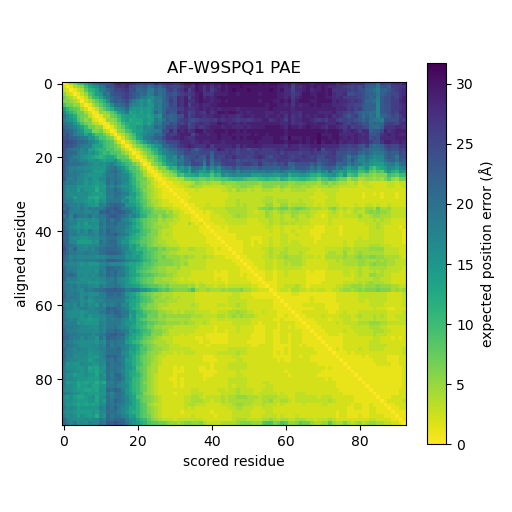 6.106 1.00 95.00 88 LYS A N 1
ATOM 681 C CA . LYS A 1 88 ? -9.564 0.609 4.681 1.00 95.00 88 LYS A CA 1
ATOM 682 C C . LYS A 1 88 ? -8.937 -0.777 4.553 1.00 95.00 88 LYS A C 1
ATOM 684 O O . LYS A 1 88 ? -8.256 -1.224 5.467 1.00 95.00 88 LYS A O 1
ATOM 689 N N . ASP A 1 89 ? -9.087 -1.426 3.400 1.00 95.62 89 ASP A N 1
ATOM 690 C CA . ASP A 1 89 ? -8.463 -2.737 3.150 1.00 95.62 89 ASP A CA 1
ATOM 691 C C . ASP A 1 89 ? -6.932 -2.683 3.017 1.00 95.62 89 ASP A C 1
ATOM 693 O O . ASP A 1 89 ? -6.256 -3.691 3.264 1.00 95.62 89 ASP A O 1
ATOM 697 N N . THR A 1 90 ? -6.401 -1.530 2.594 1.00 96.75 90 THR A N 1
ATOM 698 C CA . THR A 1 90 ? -4.972 -1.247 2.394 1.00 96.75 90 THR A CA 1
ATOM 699 C C . THR A 1 90 ? -4.673 0.231 2.640 1.00 96.75 90 THR A C 1
ATOM 701 O O . THR A 1 90 ? -5.535 1.087 2.412 1.00 96.75 90 THR A O 1
ATOM 704 N N . LEU A 1 91 ? -3.445 0.546 3.053 1.00 95.88 91 LEU A N 1
ATOM 705 C CA . LEU A 1 91 ? -2.960 1.915 3.199 1.00 95.88 91 LEU A CA 1
ATOM 706 C C . LEU A 1 91 ? -2.567 2.464 1.810 1.00 95.88 91 LEU A C 1
ATOM 708 O O . LEU A 1 91 ? -1.759 1.823 1.135 1.00 95.88 91 LEU A O 1
ATOM 712 N N . PRO A 1 92 ? -3.144 3.586 1.341 1.00 93.12 92 PRO A N 1
ATOM 713 C CA . PRO A 1 92 ? -2.794 4.169 0.043 1.00 93.12 92 PRO A CA 1
ATOM 714 C C . PRO A 1 92 ? -1.390 4.798 0.054 1.00 93.12 92 PRO A C 1
ATOM 716 O O . PRO A 1 92 ? -0.824 5.013 1.127 1.00 93.12 92 PRO A O 1
ATOM 719 N N . ALA A 1 93 ? -0.836 5.039 -1.137 1.00 87.69 93 ALA A N 1
ATOM 720 C CA . ALA A 1 93 ? 0.277 5.974 -1.337 1.00 87.69 93 ALA A CA 1
ATOM 721 C C . ALA A 1 93 ? -0.225 7.425 -1.235 1.00 87.69 93 ALA A C 1
ATOM 723 O O . ALA A 1 93 ? -1.418 7.640 -1.569 1.00 87.69 93 ALA A O 1
#

pLDDT: mean 83.3, std 19.44, range [29.73, 97.0]

Foldseek 3Di:
DDDPDPPPFDADDDPDPDRDGDDDDDQDQDDDDDDDLQQDQAPCVPPPDPQFQQDPPACCADVVRGRRRHPHNYAGPQLVVCVVSVNDNHDHD

InterPro domains:
  IPR036514 SGNH hydrolase superfamily [G3DSA:3.40.50.1110] (15-93)
  IPR050592 GDSL lipolytic enzyme [PTHR45642] (28-93)

Secondary structure (DSSP, 8-state):
--------------SSS---PPPPPPP--------SGGG-SSGGGGSS-S--B-STTSSTTSTTSS--B-SSSS--HHHHHHHHTTS-SS---

Solvent-accessible surface area (backbone atoms only — not comparable to full-atom values): 6174 Å² total; per-residue (Å²): 134,83,83,82,78,81,81,75,81,80,82,80,89,60,99,63,92,70,85,74,76,78,79,75,76,82,84,74,93,76,87,85,87,85,80,63,65,85,70,32,44,22,70,43,68,86,47,101,62,87,79,52,19,60,44,90,85,23,9,62,70,22,93,86,53,45,42,64,13,23,74,35,37,39,80,43,75,59,15,55,50,34,36,75,70,69,73,38,81,54,58,77,95

Mean predicted aligned error: 10.4 Å

Organism: NCBI:txid981085